Protein 4K12 (pdb70)

Structure (mmCIF, N/CA/C/O backbone):
data_4K12
#
_entry.id   4K12
#
_cell.length_a   41.587
_cell.length_b   48.985
_cell.length_c   71.382
_cell.angle_alpha   90.000
_cell.angle_beta   90.000
_cell.angle_gamma   90.000
#
_symmetry.space_group_name_H-M   'P 21 21 21'
#
loop_
_entity.id
_entity.type
_entity.pdbx_description
1 polymer 'Complement factor H'
2 polymer 'Choline binding protein A'
3 water water
#
loop_
_atom_site.group_PDB
_atom_site.id
_atom_site.type_symbol
_atom_site.label_atom_id
_atom_site.label_alt_id
_atom_site.label_comp_id
_atom_site.label_asym_id
_atom_site.label_entity_id
_atom_site.label_seq_id
_atom_site.pdbx_PDB_ins_code
_atom_site.Cartn_x
_atom_site.Cartn_y
_atom_site.Cartn_z
_atom_site.occupancy
_atom_site.B_iso_or_equiv
_atom_site.auth_seq_id
_atom_site.auth_comp_id
_atom_site.auth_asym_id
_atom_site.auth_atom_id
_atom_site.pdbx_PDB_model_num
ATOM 1 N N . GLY A 1 1 ? -1.960 8.825 16.005 1.00 9.91 0 GLY A N 1
ATOM 2 C CA . GLY A 1 1 ? -1.220 8.742 14.748 1.00 9.59 0 GLY A CA 1
ATOM 3 C C . GLY A 1 1 ? -0.970 10.141 14.200 1.00 8.93 0 GLY A C 1
ATOM 4 O O . GLY A 1 1 ? -1.642 11.101 14.576 1.00 9.10 0 GLY A O 1
ATOM 5 N N . SER A 1 2 ? 0.005 10.229 13.306 1.00 8.92 1 SER A N 1
ATOM 6 C CA . SER A 1 2 ? 0.478 11.528 12.823 1.00 8.93 1 SER A CA 1
ATOM 7 C C . SER A 1 2 ? -0.540 12.308 11.982 1.00 8.66 1 SER A C 1
ATOM 8 O O . SER A 1 2 ? -0.398 13.526 11.856 1.00 9.89 1 SER A O 1
ATOM 11 N N . HIS A 1 3 ? -1.543 11.624 11.427 1.00 9.07 2 HIS A N 1
ATOM 12 C CA . HIS A 1 3 ? -2.586 12.297 10.635 1.00 9.94 2 HIS A CA 1
ATOM 13 C C . HIS A 1 3 ? -3.796 12.689 11.480 1.00 10.55 2 HIS A C 1
ATOM 14 O O . HIS A 1 3 ? -4.862 12.993 10.933 1.00 12.69 2 HIS A O 1
ATOM 21 N N . MET A 1 4 ? -3.637 12.648 12.803 1.00 9.65 3 MET A N 1
ATOM 22 C CA . MET A 1 4 ? -4.746 13.004 13.723 1.00 10.47 3 MET A CA 1
ATOM 23 C C . MET A 1 4 ? -4.535 14.320 14.434 1.00 11.05 3 MET A C 1
ATOM 24 O O . MET A 1 4 ? -5.340 14.694 15.307 1.00 12.62 3 MET A O 1
ATOM 29 N N . SER A 1 5 ? -3.463 15.040 14.070 1.00 9.40 4 SER A N 1
ATOM 30 C CA . SER A 1 5 ? -3.199 16.340 14.704 1.00 8.85 4 SER A CA 1
ATOM 31 C C . SER A 1 5 ? -2.230 17.124 13.861 1.00 8.53 4 SER A C 1
ATOM 32 O O . SER A 1 5 ? -1.585 16.581 12.950 1.00 9.31 4 SER A O 1
ATOM 35 N N . CYS A 1 6 ? -2.116 18.414 14.191 1.00 8.32 5 CYS A N 1
ATOM 36 C CA . CYS A 1 6 ? -1.169 19.303 13.520 1.00 8.68 5 CYS A CA 1
ATOM 37 C C . CYS A 1 6 ? -0.395 20.091 14.582 1.00 8.18 5 CYS A C 1
ATOM 38 O O . CYS A 1 6 ? -0.996 20.622 15.528 1.00 9.32 5 CYS A O 1
ATOM 41 N N . ASP A 1 7 ? 0.918 20.207 14.406 1.00 9.52 6 ASP A N 1
ATOM 42 C CA . ASP A 1 7 ? 1.730 21.041 15.290 1.00 8.61 6 ASP A CA 1
ATOM 43 C C . ASP A 1 7 ? 1.487 22.518 14.939 1.00 8.68 6 ASP A C 1
ATOM 44 O O . ASP A 1 7 ? 1.196 22.848 13.793 1.00 9.82 6 ASP A O 1
ATOM 49 N N . ILE A 1 8 ? 1.666 23.422 15.901 1.00 9.26 7 ILE A N 1
ATOM 50 C CA . ILE A 1 8 ? 1.720 24.852 15.568 1.00 9.55 7 ILE A CA 1
ATOM 51 C C . ILE A 1 8 ? 2.705 25.015 14.388 1.00 8.84 7 ILE A C 1
ATOM 52 O O . ILE A 1 8 ? 3.811 24.461 14.394 1.00 9.51 7 ILE A O 1
ATOM 57 N N . PRO A 1 9 ? 2.305 25.757 13.341 1.00 8.67 8 PRO A N 1
ATOM 58 C CA . PRO A 1 9 ? 3.195 25.923 12.192 1.00 8.32 8 PRO A CA 1
ATOM 59 C C . PRO A 1 9 ? 4.228 27.010 12.445 1.00 7.60 8 PRO A C 1
ATOM 60 O O . PRO A 1 9 ? 4.092 27.790 13.407 1.00 8.79 8 PRO A O 1
ATOM 64 N N . VAL A 1 10 ? 5.234 27.076 11.583 1.00 7.59 9 VAL A N 1
ATOM 65 C CA . VAL A 1 10 ? 6.154 28.197 11.576 1.00 8.42 9 VAL A CA 1
ATOM 66 C C . VAL A 1 10 ? 5.433 29.435 11.013 1.00 7.57 9 VAL A C 1
ATOM 67 O O . VAL A 1 10 ? 4.683 29.340 10.029 1.00 7.70 9 VAL A O 1
ATOM 71 N N . PHE A 1 11 ? 5.652 30.586 11.652 1.00 8.02 10 PHE A N 1
ATOM 72 C CA . PHE A 1 11 ? 5.096 31.869 11.218 1.00 8.06 10 PHE A CA 1
ATOM 73 C C . PHE A 1 11 ? 6.203 32.665 10.540 1.00 8.14 10 PHE A C 1
ATOM 74 O O . PHE A 1 11 ? 7.366 32.626 10.942 1.00 9.49 10 PHE A O 1
ATOM 82 N N . MET A 1 12 ? 5.819 33.486 9.570 1.00 7.81 11 MET A N 1
ATOM 83 C CA . MET A 1 12 ? 6.758 34.392 8.905 1.00 7.99 11 MET A CA 1
ATOM 84 C C . MET A 1 12 ? 6.044 35.690 8.591 1.00 7.05 11 MET A C 1
ATOM 85 O O . MET A 1 12 ? 5.078 35.711 7.825 1.00 7.37 11 MET A O 1
ATOM 90 N N . ASN A 1 13 ? 6.523 36.779 9.204 1.00 7.52 12 ASN A N 1
ATOM 91 C CA . ASN A 1 13 ? 5.912 38.110 9.053 1.00 7.81 12 ASN A CA 1
ATOM 92 C C . ASN A 1 13 ? 4.454 38.131 9.505 1.00 7.60 12 ASN A C 1
ATOM 93 O O . ASN A 1 13 ? 3.624 38.883 8.967 1.00 8.33 12 ASN A O 1
ATOM 98 N N . ALA A 1 14 ? 4.149 37.306 10.504 1.00 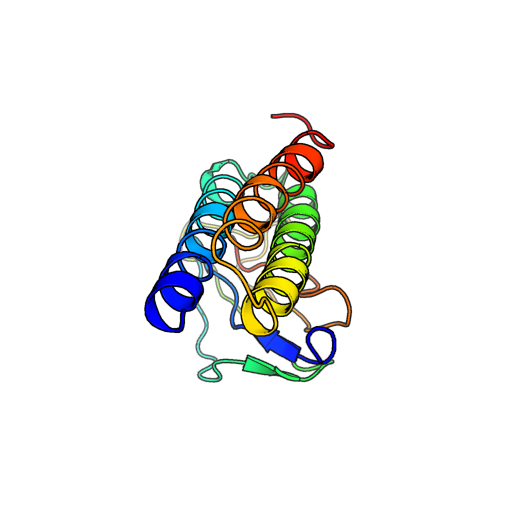7.79 13 ALA A N 1
ATOM 99 C CA . ALA A 1 14 ? 2.788 37.150 11.018 1.00 7.99 13 ALA A CA 1
ATOM 100 C C . ALA A 1 14 ? 2.818 36.705 12.459 1.00 7.40 13 ALA A C 1
ATOM 101 O O . ALA A 1 14 ? 3.806 36.112 12.908 1.00 8.59 13 ALA A O 1
ATOM 103 N N . ARG A 1 15 ? 1.733 36.988 13.183 1.00 7.65 14 ARG A N 1
ATOM 104 C CA . ARG A 1 15 ? 1.563 36.571 14.569 1.00 8.05 14 ARG A CA 1
ATOM 105 C C . ARG A 1 15 ? 0.279 35.782 14.761 1.00 7.48 14 ARG A C 1
ATOM 106 O O . ARG A 1 15 ? -0.614 35.816 13.912 1.00 7.87 14 ARG A O 1
ATOM 114 N N . THR A 1 16 ? 0.194 35.109 15.908 1.00 8.04 15 THR A N 1
ATOM 115 C CA . THR A 1 16 ? -1.085 34.602 16.384 1.00 7.76 15 THR A CA 1
ATOM 116 C C . THR A 1 16 ? -1.191 34.885 17.872 1.00 7.61 15 THR A C 1
ATOM 117 O O . THR A 1 16 ? -0.191 34.841 18.616 1.00 8.63 15 THR A O 1
ATOM 121 N N . LYS A 1 17 ? -2.431 35.102 18.326 1.00 8.39 16 LYS A N 1
ATOM 122 C CA . LYS A 1 17 ? -2.711 35.148 19.758 1.00 8.85 16 LYS A CA 1
ATOM 123 C C . LYS A 1 17 ? -3.140 33.787 20.295 1.00 8.18 16 LYS A C 1
ATOM 124 O O . LYS A 1 17 ? -3.343 33.641 21.505 1.00 9.84 16 LYS A O 1
ATOM 130 N N . ASN A 1 18 ? -3.254 32.771 19.419 1.00 8.09 17 ASN A N 1
ATOM 131 C CA . ASN A 1 18 ? -3.611 31.431 19.858 1.00 8.86 17 ASN A CA 1
ATOM 132 C C . ASN A 1 18 ? -2.437 30.836 20.629 1.00 8.02 17 ASN A C 1
ATOM 133 O O . ASN A 1 18 ? -1.297 30.880 20.136 1.00 8.99 17 ASN A O 1
ATOM 138 N N . ASP A 1 19 ? -2.736 30.291 21.813 1.00 8.67 18 ASP A N 1
ATOM 139 C CA . ASP A 1 19 ? -1.707 29.804 22.717 1.00 9.25 18 ASP A CA 1
ATOM 140 C C . ASP A 1 19 ? -1.607 28.272 22.779 1.00 9.88 18 ASP A C 1
ATOM 141 O O . ASP A 1 19 ? -0.852 27.740 23.596 1.00 10.64 18 ASP A O 1
ATOM 146 N N . PHE A 1 20 ? -2.337 27.569 21.912 1.00 10.09 19 PHE A N 1
ATOM 147 C CA . PHE A 1 20 ? -2.200 26.116 21.849 1.00 10.17 19 PHE A CA 1
ATOM 148 C C . PHE A 1 20 ? -0.917 25.773 21.067 1.00 10.03 19 PHE A C 1
ATOM 149 O O . PHE A 1 20 ? -0.462 26.531 20.200 1.00 11.54 19 PHE A O 1
ATOM 157 N N . THR A 1 21 ? -0.339 24.610 21.371 1.00 10.40 20 THR A N 1
ATOM 158 C CA . THR A 1 21 ? 0.896 24.150 20.734 1.00 11.27 20 THR A CA 1
ATOM 159 C C . THR A 1 21 ? 0.655 23.038 19.721 1.00 10.19 20 THR A C 1
ATOM 160 O O . THR A 1 21 ? 1.482 22.809 18.828 1.00 10.64 20 THR A O 1
ATOM 164 N N . TRP A 1 22 ? -0.485 22.358 19.833 1.00 9.54 21 TRP A N 1
ATOM 165 C CA . TRP A 1 22 ? -0.876 21.401 18.805 1.00 9.01 21 TRP A CA 1
ATOM 166 C C . TRP A 1 22 ? -2.393 21.369 18.733 1.00 8.40 21 TRP A C 1
ATOM 167 O O . TRP A 1 22 ? -3.069 21.799 19.687 1.00 9.84 21 TRP A O 1
ATOM 178 N N . PHE A 1 23 ? -2.910 20.868 17.618 1.00 8.64 22 PHE A N 1
ATOM 179 C CA . PHE A 1 23 ? -4.295 21.062 17.215 1.00 8.78 22 PHE A CA 1
ATOM 180 C C . PHE A 1 23 ? -4.857 19.726 16.776 1.00 9.19 22 PHE A C 1
ATOM 181 O O . PHE A 1 23 ? -4.160 18.919 16.163 1.00 9.84 22 PHE A O 1
ATOM 189 N N . LYS A 1 24 ? -6.131 19.507 17.082 1.00 10.41 23 LYS A N 1
ATOM 190 C CA . LYS A 1 24 ? -6.868 18.354 16.565 1.00 11.64 23 LYS A CA 1
ATOM 191 C C . LYS A 1 24 ? -7.366 18.625 15.156 1.00 10.43 23 LYS A C 1
ATOM 192 O O . LYS A 1 24 ? -7.411 19.777 14.697 1.00 10.16 23 LYS A O 1
ATOM 198 N N . LEU A 1 25 ? -7.732 17.564 14.444 1.00 10.73 24 LEU A N 1
ATOM 199 C CA . LEU A 1 25 ? -8.365 17.740 13.146 1.00 11.30 24 LEU A CA 1
ATOM 200 C C . LEU A 1 25 ? -9.572 18.688 13.279 1.00 11.20 24 LEU A C 1
ATOM 201 O O . LEU A 1 25 ? -10.388 18.541 14.199 1.00 12.29 24 LEU A O 1
ATOM 206 N N . ASN A 1 26 ? -9.689 19.618 12.330 1.00 11.03 25 ASN A N 1
ATOM 207 C CA . ASN A 1 26 ? -10.752 20.630 12.258 1.00 12.33 25 ASN A CA 1
ATOM 208 C C . ASN A 1 26 ? -10.587 21.798 13.208 1.00 12.19 25 ASN A C 1
ATOM 209 O O . ASN A 1 26 ? -11.353 22.766 13.128 1.00 13.27 25 ASN A O 1
ATOM 214 N N . ASP A 1 27 ? -9.596 21.750 14.093 1.00 11.19 26 ASP A N 1
ATOM 215 C CA . ASP A 1 27 ? -9.248 22.931 14.880 1.00 11.35 26 ASP A CA 1
ATOM 216 C C . ASP A 1 27 ? -8.699 24.009 13.938 1.00 11.28 26 ASP A C 1
ATOM 217 O O . ASP A 1 27 ? -8.149 23.712 12.870 1.00 11.39 26 ASP A O 1
ATOM 222 N N . THR A 1 28 ? -8.792 25.249 14.372 1.00 11.82 27 THR A N 1
ATOM 223 C CA . THR A 1 28 ? -8.362 26.356 13.550 1.00 11.79 27 THR A CA 1
ATOM 224 C C . THR A 1 28 ? -7.367 27.263 14.282 1.00 11.12 27 THR A C 1
ATOM 225 O O . THR A 1 28 ? -7.210 27.220 15.521 1.00 11.72 27 THR A O 1
ATOM 229 N N . LEU A 1 29 ? -6.716 28.092 13.491 1.00 10.02 28 LEU A N 1
ATOM 230 C CA A LEU A 1 29 ? -5.713 28.985 13.992 0.48 11.70 28 LEU A CA 1
ATOM 231 C CA B LEU A 1 29 ? -5.728 28.999 14.003 0.52 11.72 28 LEU A CA 1
ATOM 232 C C . LEU A 1 29 ? -5.835 30.298 13.194 1.00 11.06 28 LEU A C 1
ATOM 233 O O . LEU A 1 29 ? -5.821 30.235 11.964 1.00 11.67 28 LEU A O 1
ATOM 242 N N . ASP A 1 30 ? -5.947 31.451 13.881 1.00 10.74 29 ASP A N 1
ATOM 243 C CA . ASP A 1 30 ? -6.003 32.736 13.191 1.00 10.91 29 ASP A CA 1
ATOM 244 C C . ASP A 1 30 ? -4.624 33.390 13.215 1.00 10.32 29 ASP A C 1
ATOM 245 O O . ASP A 1 30 ? -3.929 33.372 14.231 1.00 14.35 29 ASP A O 1
ATOM 250 N N . TYR A 1 31 ? -4.264 34.040 12.110 1.00 8.50 30 TYR A N 1
ATOM 251 C CA . TYR A 1 31 ? -3.005 34.801 12.080 1.00 8.60 30 TYR A CA 1
ATOM 252 C C . TYR A 1 31 ? -3.265 36.211 11.589 1.00 8.35 30 TYR A C 1
ATOM 253 O O . TYR A 1 31 ? -4.271 36.477 10.937 1.00 9.32 30 TYR A O 1
ATOM 262 N N . GLU A 1 32 ? -2.331 37.103 11.899 1.00 8.35 31 GLU A N 1
ATOM 263 C CA . GLU A 1 32 ? -2.373 38.488 11.449 1.00 8.21 31 GLU A CA 1
ATOM 264 C C . GLU A 1 32 ? -0.977 38.847 10.949 1.00 7.79 31 GLU A C 1
ATOM 265 O O . GLU A 1 32 ? 0.037 38.657 11.651 1.00 8.52 31 GLU A O 1
ATOM 271 N N . CYS A 1 33 ? -0.916 39.475 9.771 1.00 7.95 32 CYS A N 1
ATOM 272 C CA . CYS A 1 33 ? 0.344 39.944 9.232 1.00 8.25 32 CYS A CA 1
ATOM 273 C C . CYS A 1 33 ? 0.926 41.085 10.043 1.00 8.22 32 CYS A C 1
ATOM 274 O O . CYS A 1 33 ? 0.201 41.911 10.627 1.00 8.78 32 CYS A O 1
ATOM 277 N N . HIS A 1 34 ? 2.254 41.168 10.042 1.00 8.74 33 HIS A N 1
ATOM 278 C CA . HIS A 1 34 ? 2.922 42.375 10.486 1.00 10.17 33 HIS A CA 1
ATOM 279 C C . HIS A 1 34 ? 2.467 43.554 9.645 1.00 9.73 33 HIS A C 1
ATOM 280 O O . HIS A 1 34 ? 2.130 43.403 8.469 1.00 10.47 33 HIS A O 1
ATOM 287 N N . ASP A 1 35 ? 2.446 44.739 10.252 1.00 10.66 34 ASP A N 1
ATOM 288 C CA . ASP A 1 35 ? 2.147 45.954 9.503 1.00 11.76 34 ASP A CA 1
ATOM 289 C C . ASP A 1 35 ? 3.073 46.016 8.300 1.00 12.91 34 ASP A C 1
ATOM 290 O O . ASP A 1 35 ? 4.285 45.727 8.406 1.00 14.42 34 ASP A O 1
ATOM 295 N N . GLY A 1 36 ? 2.518 46.396 7.160 1.00 14.25 35 GLY A N 1
ATOM 296 C C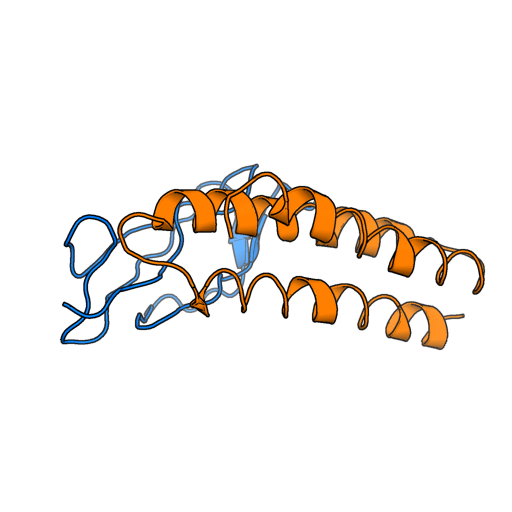A . GLY A 1 36 ? 3.304 46.472 5.945 1.00 15.12 35 GLY A CA 1
ATOM 297 C C . GLY A 1 36 ? 3.380 45.193 5.131 1.00 13.93 35 GLY A C 1
ATOM 298 O O . GLY A 1 36 ? 4.006 45.172 4.073 1.00 15.37 35 GLY A O 1
ATOM 299 N N . TYR A 1 37 ? 2.773 44.118 5.634 1.00 11.29 36 TYR A N 1
ATOM 300 C CA . TYR A 1 37 ? 2.786 42.808 4.975 1.00 10.25 36 TYR A CA 1
ATOM 301 C C . TYR A 1 37 ? 1.355 42.335 4.732 1.00 9.96 36 TYR A C 1
ATOM 302 O O . TYR A 1 37 ? 0.428 42.767 5.423 1.00 11.12 36 TYR A O 1
ATOM 311 N N . GLU A 1 38 ? 1.192 41.402 3.785 1.00 9.91 37 GLU A N 1
ATOM 312 C CA . GLU A 1 38 ? -0.135 40.900 3.441 1.00 10.20 37 GLU A CA 1
ATOM 313 C C . GLU A 1 38 ? -0.043 39.430 3.067 1.00 9.11 37 GLU A C 1
ATOM 314 O O . GLU A 1 38 ? 1.039 38.908 2.716 1.00 8.51 37 GLU A O 1
ATOM 320 N N . SER A 1 39 ? -1.179 38.751 3.137 1.00 8.66 38 SER A N 1
ATOM 321 C CA . SER A 1 39 ? -1.231 37.363 2.749 1.00 8.67 38 SER A CA 1
ATOM 322 C C . SER A 1 39 ? -1.092 37.211 1.235 1.00 8.07 38 SER A C 1
ATOM 323 O O . SER A 1 39 ? -1.121 38.182 0.473 1.00 8.17 38 SER A O 1
ATOM 326 N N . ASN A 1 40 ? -1.015 35.956 0.782 1.00 8.02 39 ASN A N 1
ATOM 327 C CA . ASN A 1 40 ? -0.955 35.696 -0.658 1.00 9.06 39 ASN A CA 1
ATOM 328 C C . ASN A 1 40 ? -2.151 36.227 -1.434 1.00 9.15 39 ASN A C 1
ATOM 329 O O . ASN A 1 40 ? -2.033 36.465 -2.627 1.00 11.51 39 ASN A O 1
ATOM 334 N N . THR A 1 41 ? -3.291 36.400 -0.745 1.00 8.48 40 THR A N 1
ATOM 335 C CA . THR A 1 41 ? -4.487 36.921 -1.378 1.00 9.99 40 THR A CA 1
ATOM 336 C C . THR A 1 41 ? -4.732 38.398 -1.063 1.00 9.29 40 THR A C 1
ATOM 337 O O . THR A 1 41 ? -5.768 38.937 -1.463 1.00 10.49 40 THR A O 1
ATOM 341 N N . GLY A 1 42 ? -3.800 39.050 -0.360 1.00 8.98 41 GLY A N 1
ATOM 342 C CA . GLY A 1 42 ? -3.929 40.482 -0.098 1.00 9.47 41 GLY A CA 1
ATOM 343 C C . GLY A 1 42 ? -4.606 40.849 1.209 1.00 9.25 41 GLY A C 1
ATOM 344 O O . GLY A 1 42 ? -4.932 42.032 1.412 1.00 10.58 41 GLY A O 1
ATOM 345 N N . SER A 1 43 ? -4.811 39.897 2.105 1.00 9.91 42 SER A N 1
ATOM 346 C CA A SER A 1 43 ? -5.465 40.157 3.387 0.73 10.48 42 SER A CA 1
ATOM 347 C CA B SER A 1 43 ? -5.461 40.171 3.382 0.27 10.67 42 SER A CA 1
ATOM 348 C C . SER A 1 43 ? -4.446 40.424 4.486 1.00 10.22 42 SER A C 1
ATOM 349 O O . SER A 1 43 ? -3.299 39.990 4.404 1.00 12.63 42 SER A O 1
ATOM 354 N N . THR A 1 44 ? -4.863 41.125 5.533 1.00 10.14 43 THR A N 1
ATOM 355 C CA . THR A 1 44 ? -3.994 41.303 6.684 1.00 10.76 43 THR A CA 1
ATOM 356 C C . THR A 1 44 ? -4.157 40.197 7.718 1.00 9.45 43 THR A C 1
ATOM 357 O O . THR A 1 44 ? -3.394 40.129 8.666 1.00 10.33 43 THR A O 1
ATOM 361 N N . THR A 1 45 ? -5.168 39.355 7.526 1.00 10.69 44 THR A N 1
ATOM 362 C CA . THR A 1 45 ? -5.447 38.262 8.457 1.00 11.58 44 THR A CA 1
ATOM 363 C C . THR A 1 45 ? -5.844 37.002 7.700 1.00 12.42 44 THR A C 1
ATOM 364 O O . THR A 1 45 ? -6.241 37.075 6.542 1.00 14.34 44 THR A O 1
ATOM 368 N N . GLY A 1 46 ? -5.772 35.864 8.377 1.00 12.02 45 GLY A N 1
ATOM 369 C CA . GLY A 1 46 ? -6.266 34.621 7.806 1.00 12.57 45 GLY A CA 1
ATOM 370 C C . GLY A 1 46 ? -6.619 33.650 8.902 1.00 11.51 45 GLY A C 1
ATOM 371 O O . GLY A 1 46 ? -6.284 33.879 10.079 1.00 11.52 45 GLY A O 1
ATOM 372 N N . SER A 1 47 ? -7.300 32.581 8.508 1.00 11.85 46 SER A N 1
ATOM 373 C CA A SER A 1 47 ? -7.638 31.492 9.419 0.59 12.62 46 SER A CA 1
ATOM 374 C CA B SER A 1 47 ? -7.627 31.485 9.407 0.41 12.94 46 SER A CA 1
ATOM 375 C C . SER A 1 47 ? -7.280 30.193 8.703 1.00 12.43 46 SER A C 1
ATOM 376 O O . SER A 1 47 ? -7.623 30.000 7.531 1.00 16.40 46 SER A O 1
ATOM 381 N N . ILE A 1 48 ? -6.592 29.287 9.394 1.00 9.62 47 ILE A N 1
ATOM 382 C CA . ILE A 1 48 ? -6.110 28.047 8.798 1.00 10.02 47 ILE A CA 1
ATOM 383 C C . ILE A 1 48 ? -6.678 26.885 9.586 1.00 8.91 47 ILE A C 1
ATOM 384 O O . ILE A 1 48 ? -7.022 27.045 10.785 1.00 9.91 47 ILE A O 1
ATOM 389 N N . VAL A 1 49 ? -6.802 25.741 8.923 1.00 8.82 48 VAL A N 1
ATOM 390 C CA A VAL A 1 49 ? -7.520 24.609 9.492 0.84 9.01 48 VAL A CA 1
ATOM 391 C CA B VAL A 1 49 ? -7.483 24.619 9.542 0.16 9.40 48 VAL A CA 1
ATOM 392 C C . VAL A 1 49 ? -6.630 23.371 9.482 1.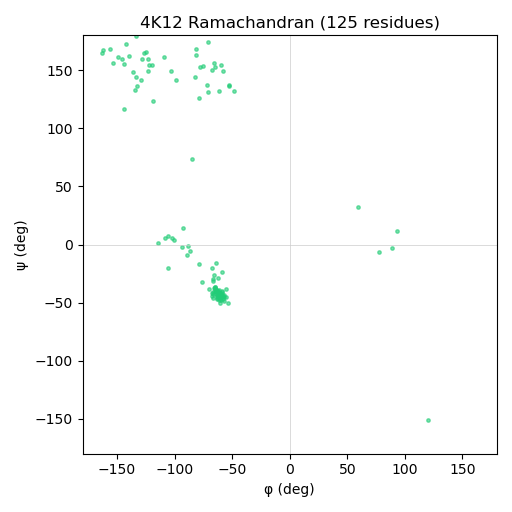00 7.89 48 VAL A C 1
ATOM 393 O O . VAL A 1 49 ? -5.979 23.075 8.473 1.00 8.11 48 VAL A O 1
ATOM 400 N N . CYS A 1 50 ? -6.607 22.649 10.591 1.00 7.83 49 CYS A N 1
ATOM 401 C CA . CYS A 1 50 ? -5.849 21.401 10.689 1.00 7.87 49 CYS A CA 1
ATOM 402 C C . CYS A 1 50 ? -6.617 20.262 10.026 1.00 8.41 49 CYS A C 1
ATOM 403 O O . CYS A 1 50 ? -7.781 20.000 10.363 1.00 9.26 49 CYS A O 1
ATOM 406 N N . GLY A 1 51 ? -5.954 19.574 9.097 1.00 8.04 50 GLY A N 1
ATOM 407 C CA . GLY A 1 51 ? -6.560 18.468 8.377 1.00 9.24 50 GLY A CA 1
ATOM 408 C C . GLY A 1 51 ? -5.642 17.260 8.316 1.00 7.80 50 GLY A C 1
ATOM 409 O O . GLY A 1 51 ? -4.520 17.245 8.843 1.00 8.72 50 GLY A O 1
ATOM 410 N N . TYR A 1 52 ? -6.143 16.214 7.677 1.00 8.91 51 TYR A N 1
ATOM 411 C CA . TYR A 1 52 ? -5.437 14.936 7.574 1.00 9.08 51 TYR A CA 1
ATOM 412 C C . TYR A 1 52 ? -4.048 15.136 6.970 1.00 11.17 51 TYR A C 1
ATOM 413 O O . TYR A 1 52 ? -3.100 14.470 7.393 1.00 14.19 51 TYR A O 1
ATOM 422 N N . ASN A 1 53 ? -3.962 16.037 5.984 1.00 12.45 52 ASN A N 1
ATOM 423 C CA . ASN A 1 53 ? -2.758 16.340 5.200 1.00 14.54 52 ASN A CA 1
ATOM 424 C C . ASN A 1 53 ? -1.759 17.251 5.928 1.00 12.05 52 ASN A C 1
ATOM 425 O O . ASN A 1 53 ? -0.603 17.396 5.479 1.00 12.90 52 ASN A O 1
ATOM 430 N N . GLY A 1 54 ? -2.220 17.921 6.984 1.00 9.88 53 GLY A N 1
ATOM 431 C CA . GLY A 1 54 ? -1.504 19.047 7.561 1.00 9.04 53 GLY A CA 1
ATOM 432 C C . GLY A 1 54 ? -2.388 20.290 7.506 1.00 7.84 53 GLY A C 1
ATOM 433 O O . GLY A 1 54 ? -3.630 20.187 7.575 1.00 8.89 53 GLY A O 1
ATOM 434 N N . TRP A 1 55 ? -1.776 21.461 7.419 1.00 7.30 54 TRP A N 1
ATOM 435 C CA . TRP A 1 55 ? -2.533 22.701 7.477 1.00 7.52 54 TRP A CA 1
ATOM 436 C C . TRP A 1 55 ? -3.139 23.072 6.133 1.00 7.23 54 TRP A C 1
ATOM 437 O O . TRP A 1 55 ? -2.515 22.895 5.082 1.00 7.78 54 TRP A O 1
ATOM 448 N N . SER A 1 56 ? -4.346 23.660 6.166 1.00 7.50 55 SER A N 1
ATOM 449 C CA . SER A 1 56 ? -5.015 24.085 4.929 1.00 7.79 55 SER A CA 1
ATOM 450 C C . SER A 1 56 ? -4.247 25.211 4.230 1.00 7.81 55 SER A C 1
ATOM 451 O O . SER A 1 56 ? -4.382 25.407 3.023 1.00 9.25 55 SER A O 1
ATOM 454 N N . ASP A 1 57 ? -3.495 25.964 5.019 1.00 7.23 56 ASP A N 1
ATOM 455 C CA . ASP A 1 57 ? -2.790 27.169 4.572 1.00 7.72 56 ASP A CA 1
ATOM 456 C C . ASP A 1 57 ? -1.754 27.455 5.650 1.00 7.07 56 ASP A C 1
ATOM 457 O O . ASP A 1 57 ? -1.841 26.881 6.734 1.00 7.58 56 ASP A O 1
ATOM 462 N N . LEU A 1 58 ? -0.768 28.319 5.363 1.00 6.86 57 LEU A N 1
ATOM 463 C CA . LEU A 1 58 ? 0.306 28.610 6.317 1.00 6.72 57 LEU A CA 1
ATOM 464 C C . LEU A 1 58 ? 0.339 30.120 6.581 1.00 6.50 57 LEU A C 1
ATOM 465 O O . LEU A 1 58 ? 0.041 30.935 5.684 1.00 7.03 57 LEU A O 1
ATOM 470 N N . PRO A 1 59 ? 0.751 30.506 7.804 1.00 6.50 58 PRO A N 1
ATOM 471 C CA . PRO A 1 59 ? 0.775 31.919 8.214 1.00 7.30 58 PRO A CA 1
ATOM 472 C C . PRO A 1 59 ? 2.074 32.587 7.774 1.00 6.93 58 PRO A C 1
ATOM 473 O O . PRO A 1 59 ? 2.982 32.852 8.569 1.00 7.79 58 PRO A O 1
ATOM 477 N N . ILE A 1 60 ? 2.155 32.845 6.469 1.00 7.35 59 ILE A N 1
ATOM 478 C CA . ILE A 1 60 ? 3.260 33.562 5.840 1.00 7.23 59 ILE A CA 1
ATOM 479 C C . ILE A 1 60 ? 2.656 34.819 5.210 1.00 7.08 59 ILE A C 1
ATOM 480 O O . ILE A 1 60 ? 1.725 34.721 4.395 1.00 7.95 59 ILE A O 1
ATOM 485 N N . CYS A 1 61 ? 3.179 35.982 5.598 1.00 7.00 60 CYS A N 1
ATOM 486 C CA . CYS A 1 61 ? 2.837 37.232 4.927 1.00 7.57 60 CYS A CA 1
ATOM 487 C C . CYS A 1 61 ? 4.021 37.757 4.127 1.00 7.67 60 CYS A C 1
ATOM 488 O O . CYS A 1 61 ? 5.185 37.402 4.397 1.00 8.26 60 CYS A O 1
ATOM 491 N N . TYR A 1 62 ? 3.709 38.646 3.185 1.00 7.69 61 TYR A N 1
ATOM 492 C CA . TYR A 1 62 ? 4.631 39.086 2.146 1.00 8.47 61 TYR A CA 1
ATOM 493 C C . TYR A 1 62 ? 4.666 40.598 2.116 1.00 10.30 61 TYR A C 1
ATOM 494 O O . TYR A 1 62 ? 3.632 41.229 2.295 1.00 10.11 61 TYR A O 1
ATOM 503 N N . GLU A 1 63 ? 5.851 41.159 1.899 1.00 11.98 62 GLU A N 1
ATOM 504 C CA . GLU A 1 63 ? 6.013 42.603 1.973 1.00 15.60 62 GLU A CA 1
ATOM 505 C C . GLU A 1 63 ? 5.127 43.223 0.906 1.00 18.94 62 GLU A C 1
ATOM 506 O O . GLU A 1 63 ? 5.173 42.804 -0.256 1.00 21.57 62 GLU A O 1
ATOM 512 N N . ARG A 1 64 ? 4.353 44.253 1.289 1.00 19.71 63 ARG A N 1
ATOM 513 C CA . ARG A 1 64 ? 3.454 44.946 0.362 1.00 24.53 63 ARG A CA 1
ATOM 514 C C . ARG A 1 64 ? 4.236 45.875 -0.557 1.00 29.27 63 ARG A C 1
ATOM 515 O O . ARG A 1 64 ? 3.794 46.196 -1.656 1.00 32.52 63 ARG A O 1
ATOM 518 N N . MET B 2 3 ? 22.548 2.481 21.684 1.00 24.76 1 MET B N 1
ATOM 519 C CA . MET B 2 3 ? 21.491 2.544 20.685 1.00 24.11 1 MET B CA 1
ATOM 520 C C . MET B 2 3 ? 20.528 3.713 20.977 1.00 22.79 1 MET B C 1
ATOM 521 O O . MET B 2 3 ? 20.036 4.357 20.061 1.00 22.37 1 MET B O 1
ATOM 526 N N . ASP B 2 4 ? 20.266 3.996 22.247 1.00 23.41 2 ASP B N 1
ATOM 527 C CA . ASP B 2 4 ? 19.415 5.146 22.586 1.00 24.33 2 ASP B CA 1
ATOM 528 C C . ASP B 2 4 ? 20.016 6.473 22.155 1.00 21.71 2 ASP B C 1
ATOM 529 O O . ASP B 2 4 ? 19.346 7.333 21.572 1.00 20.86 2 ASP B O 1
ATOM 534 N N . SER B 2 5 ? 21.295 6.644 22.442 1.00 21.61 3 SER B N 1
ATOM 535 C CA . SER B 2 5 ? 22.001 7.833 21.992 1.00 20.95 3 SER B CA 1
ATOM 536 C C . SER B 2 5 ? 22.034 7.937 20.464 1.00 18.84 3 SER B C 1
ATOM 537 O O . SER B 2 5 ? 21.815 9.009 19.913 1.00 18.83 3 SER B O 1
ATOM 540 N N . GLU B 2 6 ? 22.324 6.827 19.796 1.00 18.20 4 GLU B N 1
ATOM 541 C CA . GLU B 2 6 ? 22.344 6.860 18.338 1.00 17.76 4 GLU B CA 1
ATOM 542 C C . GLU B 2 6 ? 20.973 7.164 17.741 1.00 15.38 4 GLU B C 1
ATOM 543 O O . GLU B 2 6 ? 20.871 7.912 16.764 1.00 14.59 4 GLU B O 1
ATOM 549 N N . ARG B 2 7 ? 19.916 6.602 18.328 1.00 14.39 5 ARG B N 1
ATOM 550 C CA . ARG B 2 7 ? 18.566 6.900 17.868 1.00 14.60 5 ARG B CA 1
ATOM 551 C C . ARG B 2 7 ? 18.265 8.363 18.022 1.00 13.58 5 ARG B C 1
ATOM 552 O O . ARG B 2 7 ? 17.655 8.978 17.138 1.00 13.99 5 ARG B O 1
ATOM 560 N N . ASP B 2 8 ? 18.664 8.930 19.165 1.00 14.51 6 ASP B N 1
ATOM 561 C CA . ASP B 2 8 ? 18.429 10.358 19.402 1.00 15.79 6 ASP B CA 1
ATOM 562 C C . ASP B 2 8 ? 19.145 11.220 18.378 1.00 14.42 6 ASP B C 1
ATOM 563 O O . ASP B 2 8 ? 18.598 12.206 17.867 1.00 14.25 6 ASP B 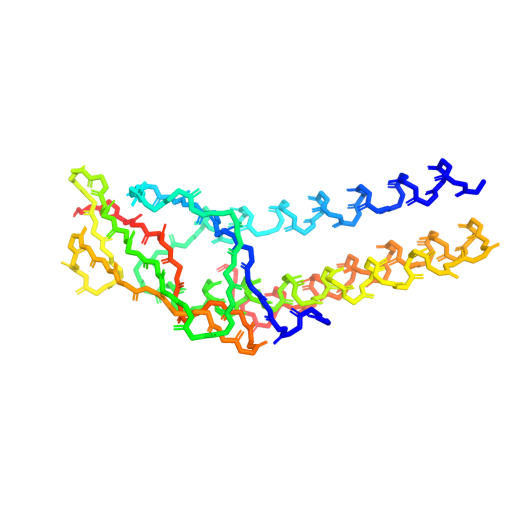O 1
ATOM 568 N N . LYS B 2 9 ? 20.381 10.853 18.064 1.00 14.72 7 LYS B N 1
ATOM 569 C CA . LYS B 2 9 ? 21.134 11.599 17.072 1.00 14.66 7 LYS B CA 1
ATOM 570 C C . LYS B 2 9 ? 20.481 11.510 15.701 1.00 12.82 7 LYS B C 1
ATOM 571 O O . LYS B 2 9 ? 20.434 12.509 14.980 1.00 13.00 7 LYS B O 1
ATOM 575 N N . ALA B 2 10 ? 19.984 10.335 15.344 1.00 11.83 8 ALA B N 1
ATOM 576 C CA . ALA B 2 10 ? 19.347 10.151 14.043 1.00 11.02 8 ALA B CA 1
ATOM 577 C C . ALA B 2 10 ? 18.051 10.956 13.947 1.00 10.37 8 ALA B C 1
ATOM 578 O O . ALA B 2 10 ? 17.774 11.602 12.925 1.00 10.88 8 ALA B O 1
ATOM 580 N N . ARG B 2 11 ? 17.256 10.933 15.018 1.00 10.43 9 ARG B N 1
ATOM 581 C CA A ARG B 2 11 ? 16.035 11.725 15.062 0.50 11.58 9 ARG B CA 1
ATOM 582 C CA B ARG B 2 11 ? 16.031 11.729 15.070 0.50 11.46 9 ARG B CA 1
ATOM 583 C C . ARG B 2 11 ? 16.354 13.206 14.870 1.00 11.38 9 ARG B C 1
ATOM 584 O O . ARG B 2 11 ? 15.694 13.909 14.097 1.00 11.97 9 ARG B O 1
ATOM 589 N N . LYS B 2 12 ? 17.376 13.680 15.581 1.00 11.60 10 LYS B N 1
ATOM 590 C CA . LYS B 2 12 ? 17.754 15.075 15.477 1.00 12.53 10 LYS B CA 1
ATOM 591 C C . LYS B 2 12 ? 18.199 15.432 14.063 1.00 12.07 10 LYS B C 1
ATOM 592 O O . LYS B 2 12 ? 17.818 16.482 13.525 1.00 12.66 10 LYS B O 1
ATOM 598 N N . GLU B 2 13 ? 18.981 14.555 13.432 1.00 11.63 11 GLU B N 1
ATOM 599 C CA A GLU B 2 13 ? 19.454 14.831 12.077 0.58 11.78 11 GLU B CA 1
ATOM 600 C CA B GLU B 2 13 ? 19.452 14.829 12.074 0.42 11.96 11 GLU B CA 1
ATOM 601 C C . GLU B 2 13 ? 18.285 14.922 11.102 1.00 10.28 11 GLU B C 1
ATOM 602 O O . GLU B 2 13 ? 18.238 15.820 10.263 1.00 10.78 11 GLU B O 1
ATOM 607 N N . VAL B 2 14 ? 17.349 13.981 11.196 1.00 10.05 12 VAL B N 1
ATOM 608 C CA . VAL B 2 14 ? 16.180 13.992 10.298 1.00 10.06 12 VAL B CA 1
ATOM 609 C C . VAL B 2 14 ? 15.338 15.244 10.508 1.00 10.33 12 VAL B C 1
ATOM 610 O O . VAL B 2 14 ? 14.942 15.918 9.540 1.00 10.99 12 VAL B O 1
ATOM 614 N N . GLU B 2 15 ? 15.055 15.571 11.770 1.00 10.48 13 GLU B N 1
ATOM 615 C CA . GLU B 2 15 ? 14.272 16.752 12.084 1.00 12.13 13 GLU B CA 1
ATOM 616 C C . GLU B 2 15 ? 14.954 18.017 11.610 1.00 11.05 13 GLU B C 1
ATOM 617 O O . GLU B 2 15 ? 14.307 18.915 11.056 1.00 11.47 13 GLU B O 1
ATOM 623 N N . GLU B 2 16 ? 16.253 18.130 11.851 1.00 10.85 14 GLU B N 1
ATOM 624 C CA . GLU B 2 16 ? 16.981 19.338 11.467 1.00 11.42 14 GLU B CA 1
ATOM 625 C C . GLU B 2 16 ? 17.038 19.526 9.949 1.00 9.62 14 GLU B C 1
ATOM 626 O O . GLU B 2 16 ? 16.942 20.660 9.468 1.00 10.14 14 GLU B O 1
ATOM 632 N N . TYR B 2 17 ? 17.181 18.429 9.207 1.00 9.08 15 TYR B N 1
ATOM 633 C CA . TYR B 2 17 ? 17.211 18.551 7.747 1.00 8.77 15 TYR B CA 1
ATOM 634 C C . TYR B 2 17 ? 15.857 18.986 7.223 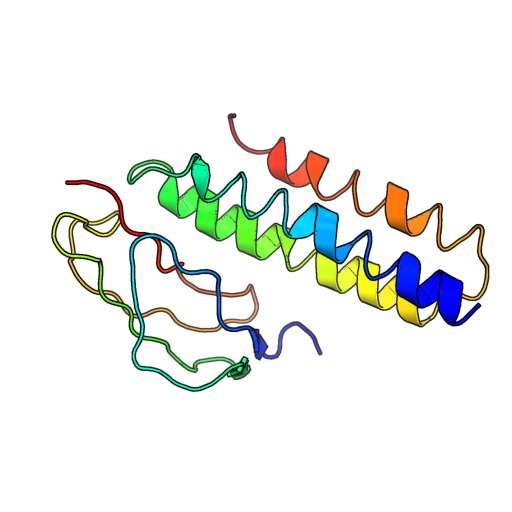1.00 7.93 15 TYR B C 1
ATOM 635 O O . TYR B 2 17 ? 15.763 19.906 6.404 1.00 8.60 15 TYR B O 1
ATOM 644 N N . VAL B 2 18 ? 14.786 18.376 7.732 1.00 8.07 16 VAL B N 1
ATOM 645 C CA . VAL B 2 18 ? 13.458 18.809 7.310 1.00 7.96 16 VAL B CA 1
ATOM 646 C C . VAL B 2 18 ? 13.209 20.271 7.694 1.00 7.85 16 VAL B C 1
ATOM 647 O O . VAL B 2 18 ? 12.704 21.062 6.891 1.00 7.75 16 VAL B O 1
ATOM 651 N N . LYS B 2 19 ? 13.565 20.637 8.923 1.00 8.30 17 LYS B N 1
ATOM 652 C CA . LYS B 2 19 ? 13.389 22.040 9.332 1.00 8.79 17 LYS B CA 1
ATOM 653 C C . LYS B 2 19 ? 14.160 22.994 8.423 1.00 8.89 17 LYS B C 1
ATOM 654 O O . LYS B 2 19 ? 13.667 24.091 8.078 1.00 9.02 17 LYS B O 1
ATOM 660 N N . LYS B 2 20 ? 15.372 22.603 8.029 1.00 8.99 18 LYS B N 1
ATOM 661 C CA A LYS B 2 20 ? 16.178 23.412 7.122 0.62 9.38 18 LYS B CA 1
ATOM 662 C CA B LYS B 2 20 ? 16.183 23.405 7.120 0.38 9.37 18 LYS B CA 1
ATOM 663 C C . LYS B 2 20 ? 15.464 23.644 5.794 1.00 8.51 18 LYS B C 1
ATOM 664 O O . LYS B 2 20 ? 15.390 24.769 5.299 1.00 8.39 18 LYS B O 1
ATOM 675 N N . ILE B 2 21 ? 14.978 22.554 5.191 1.00 7.61 19 ILE B N 1
ATOM 676 C CA . ILE B 2 21 ? 14.335 22.639 3.896 1.00 7.64 19 ILE B CA 1
ATOM 677 C C . ILE B 2 21 ? 12.986 23.354 3.997 1.00 7.38 19 ILE B C 1
ATOM 678 O O . ILE B 2 21 ? 12.628 24.132 3.096 1.00 7.90 19 ILE B O 1
ATOM 683 N N . VAL B 2 22 ? 12.224 23.129 5.072 1.00 7.32 20 VAL B N 1
ATOM 684 C CA . VAL B 2 22 ? 10.992 23.920 5.302 1.00 7.26 20 VAL B CA 1
ATOM 685 C C . VAL B 2 22 ? 11.365 25.401 5.385 1.00 7.01 20 VAL B C 1
ATOM 686 O O . VAL B 2 22 ? 10.704 26.254 4.789 1.00 7.44 20 VAL B O 1
ATOM 690 N N . GLY B 2 23 ? 12.426 25.732 6.123 1.00 7.72 21 GLY B N 1
ATOM 691 C CA . GLY B 2 23 ? 12.860 27.119 6.239 1.00 8.83 21 GLY B CA 1
ATOM 692 C C . GLY B 2 23 ? 13.240 27.728 4.911 1.00 8.02 21 GLY B C 1
ATOM 693 O O . GLY B 2 23 ? 12.910 28.878 4.610 1.00 8.76 21 GLY B O 1
ATOM 694 N N . GLU B 2 24 ? 13.948 26.958 4.081 1.00 8.04 22 GLU B N 1
ATOM 695 C CA . GLU B 2 24 ? 14.309 27.434 2.752 1.00 8.73 22 GLU B CA 1
ATOM 696 C C . GLU B 2 24 ? 13.067 27.652 1.885 1.00 8.35 22 GLU B C 1
ATOM 697 O O . GLU B 2 24 ? 12.992 28.618 1.114 1.00 9.01 22 GLU B O 1
ATOM 703 N N . SER B 2 25 ? 12.068 26.779 2.038 1.00 7.69 23 SER B N 1
ATOM 704 C CA A SER B 2 25 ? 10.822 26.897 1.306 0.85 7.82 23 SER B CA 1
ATOM 705 C CA B SER B 2 25 ? 10.818 26.909 1.305 0.15 7.93 23 SER B CA 1
ATOM 706 C C . SER B 2 25 ? 10.073 28.166 1.722 1.00 7.36 23 SER B C 1
ATOM 707 O O . SER B 2 25 ? 9.550 28.911 0.869 1.00 8.24 23 SER B O 1
ATOM 712 N N . TYR B 2 26 ? 10.008 28.431 3.027 1.00 7.41 24 TYR B N 1
ATOM 713 C CA . TYR B 2 26 ? 9.432 29.698 3.509 1.00 7.58 24 TYR B CA 1
ATOM 714 C C . TYR B 2 26 ? 10.191 30.895 2.956 1.00 8.22 24 TYR B C 1
ATOM 715 O O . TYR B 2 26 ? 9.564 31.874 2.495 1.00 8.36 24 TYR B O 1
ATOM 724 N N . ALA B 2 27 ? 11.520 30.863 3.028 1.00 8.86 25 ALA B N 1
ATOM 725 C CA . ALA B 2 27 ? 12.351 32.026 2.657 1.00 9.87 25 ALA B CA 1
ATOM 726 C C . ALA B 2 27 ? 12.124 32.441 1.236 1.00 9.86 25 ALA B C 1
ATOM 727 O O . ALA B 2 27 ? 12.073 33.639 0.933 1.00 11.19 25 ALA B O 1
ATOM 729 N N . LYS B 2 28 ? 12.006 31.469 0.337 1.00 10.06 26 LYS B N 1
ATOM 730 C CA . LYS B 2 28 ? 11.818 31.768 -1.064 1.00 10.93 26 LYS B CA 1
ATOM 731 C C . LYS B 2 28 ? 10.353 31.939 -1.473 1.00 9.86 26 LYS B C 1
ATOM 732 O O . LYS B 2 28 ? 10.039 32.257 -2.636 1.00 11.54 26 LYS B O 1
ATOM 738 N N . SER B 2 29 ? 9.433 31.767 -0.535 1.00 8.63 27 SER B N 1
ATOM 739 C CA . SER B 2 29 ? 8.029 31.910 -0.871 1.00 8.39 27 SER B CA 1
ATOM 740 C C . SER B 2 29 ? 7.707 33.346 -1.291 1.00 8.09 27 SER B C 1
ATOM 741 O O . SER B 2 29 ? 8.377 34.312 -0.865 1.00 9.12 27 SER B O 1
ATOM 744 N N . THR B 2 30 ? 6.672 33.468 -2.115 1.00 8.05 28 THR B N 1
ATOM 745 C CA . THR B 2 30 ? 6.155 34.750 -2.583 1.00 8.49 28 THR B CA 1
ATOM 746 C C . THR B 2 30 ? 4.639 34.599 -2.620 1.00 8.36 28 THR B C 1
ATOM 747 O O . THR B 2 30 ? 4.122 33.478 -2.469 1.00 8.30 28 THR B O 1
ATOM 751 N N . LYS B 2 31 ? 3.907 35.682 -2.863 1.00 8.94 29 LYS B N 1
ATOM 752 C CA A LYS B 2 31 ? 2.446 35.553 -3.003 0.40 9.44 29 LYS B CA 1
ATOM 753 C CA B LYS B 2 31 ? 2.445 35.545 -2.993 0.60 9.33 29 LYS B CA 1
ATOM 754 C C . LYS B 2 31 ? 2.084 34.532 -4.075 1.00 9.43 29 LYS B C 1
ATOM 755 O O . LYS B 2 31 ? 1.210 33.691 -3.878 1.00 9.88 29 LYS B O 1
ATOM 766 N N . LYS B 2 32 ? 2.786 34.609 -5.211 1.00 9.64 30 LYS B N 1
ATOM 767 C CA . LYS B 2 32 ? 2.542 33.696 -6.313 1.00 11.19 30 LYS B CA 1
ATOM 768 C C . LYS B 2 32 ? 2.883 32.228 -5.990 1.00 10.59 30 LYS B C 1
ATOM 769 O O . LYS B 2 32 ? 2.198 31.320 -6.475 1.00 11.91 30 LYS B O 1
ATOM 775 N N . ARG B 2 33 ? 3.962 32.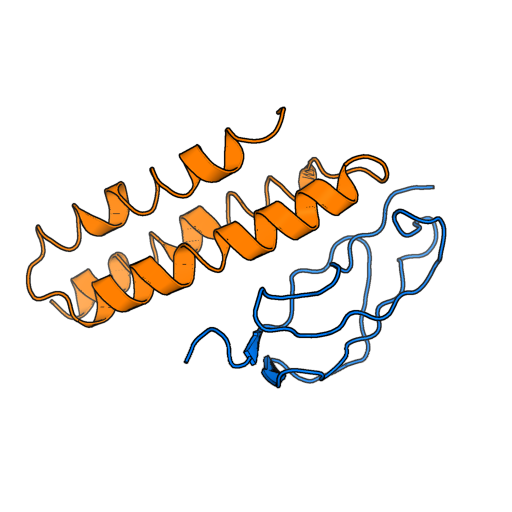016 -5.248 1.00 9.65 31 ARG B N 1
ATOM 776 C CA . ARG B 2 33 ? 4.439 30.671 -4.921 1.00 9.99 31 ARG B CA 1
ATOM 777 C C . ARG B 2 33 ? 3.772 30.103 -3.671 1.00 8.15 31 ARG B C 1
ATOM 778 O O . ARG B 2 33 ? 4.010 28.950 -3.319 1.00 8.14 31 ARG B O 1
ATOM 786 N N . HIS B 2 34 ? 2.954 30.889 -2.969 1.00 8.33 32 HIS B N 1
ATOM 787 C CA . HIS B 2 34 ? 2.498 30.511 -1.635 1.00 7.83 32 HIS B CA 1
ATOM 788 C C . HIS B 2 34 ? 1.813 29.139 -1.584 1.00 7.12 32 HIS B C 1
ATOM 789 O O . HIS B 2 34 ? 2.068 28.350 -0.679 1.00 7.31 32 HIS B O 1
ATOM 796 N N . THR B 2 35 ? 0.922 28.854 -2.538 1.00 7.94 33 THR B N 1
ATOM 797 C CA . THR B 2 35 ? 0.241 27.550 -2.475 1.00 8.66 33 THR B CA 1
ATOM 798 C C . THR B 2 35 ? 1.189 26.354 -2.699 1.00 7.78 33 THR B C 1
ATOM 799 O O . THR B 2 35 ? 0.955 25.270 -2.156 1.00 7.65 33 THR B O 1
ATOM 803 N N . ILE B 2 36 ? 2.253 26.555 -3.475 1.00 7.71 34 ILE B N 1
ATOM 804 C CA . ILE B 2 36 ? 3.347 25.567 -3.555 1.00 8.00 34 ILE B CA 1
ATOM 805 C C . ILE B 2 36 ? 3.982 25.357 -2.176 1.00 6.89 34 ILE B C 1
ATOM 806 O O . ILE B 2 36 ? 4.176 24.229 -1.707 1.00 7.46 34 ILE B O 1
ATOM 811 N N . THR B 2 37 ? 4.274 26.464 -1.496 1.00 6.91 35 THR B N 1
ATOM 812 C CA . THR B 2 37 ? 4.904 26.374 -0.188 1.00 7.23 35 THR B CA 1
ATOM 813 C C . THR B 2 37 ? 4.048 25.536 0.770 1.00 6.71 35 THR B C 1
ATOM 814 O O . THR B 2 37 ? 4.577 24.695 1.496 1.00 6.80 35 THR B O 1
ATOM 818 N N . VAL B 2 38 ? 2.733 25.798 0.775 1.00 6.59 36 VAL B N 1
ATOM 819 C CA . VAL B 2 38 ? 1.857 25.051 1.685 1.00 6.96 36 VAL B CA 1
ATOM 820 C C . VAL B 2 38 ? 1.912 23.544 1.369 1.00 6.86 36 VAL B C 1
ATOM 821 O O . VAL B 2 38 ? 2.097 22.701 2.263 1.00 7.06 36 VAL B O 1
ATOM 825 N N . ALA B 2 39 ? 1.730 23.194 0.092 1.00 7.15 37 ALA B N 1
ATOM 826 C CA . ALA B 2 39 ? 1.707 21.776 -0.291 1.00 7.58 37 ALA B CA 1
ATOM 827 C C . ALA B 2 39 ? 3.035 21.096 0.030 1.00 7.13 37 ALA B C 1
ATOM 828 O O . ALA B 2 39 ? 3.063 19.970 0.539 1.00 7.49 37 ALA B O 1
ATOM 830 N N . LEU B 2 40 ? 4.133 21.756 -0.298 1.00 7.22 38 LEU B N 1
ATOM 831 C CA . LEU B 2 40 ? 5.449 21.204 -0.094 1.00 7.00 38 LEU B CA 1
ATOM 832 C C . LEU B 2 40 ? 5.773 21.047 1.385 1.00 6.89 38 LEU B C 1
ATOM 833 O O . LEU B 2 40 ? 6.273 19.982 1.806 1.00 7.17 38 LEU B O 1
ATOM 838 N N . VAL B 2 41 ? 5.501 22.071 2.186 1.00 6.60 39 VAL B N 1
ATOM 839 C CA . VAL B 2 41 ? 5.769 21.980 3.607 1.00 6.94 39 VAL B CA 1
ATOM 840 C C . VAL B 2 41 ? 4.960 20.862 4.276 1.00 6.54 39 VAL B C 1
ATOM 841 O O . VAL B 2 41 ? 5.507 20.091 5.071 1.00 6.94 39 VAL B O 1
ATOM 845 N N . ASN B 2 42 ? 3.676 20.747 3.954 1.00 6.96 40 ASN B N 1
ATOM 846 C CA . ASN B 2 42 ? 2.912 19.631 4.496 1.00 7.51 40 ASN B CA 1
ATOM 847 C C . ASN B 2 42 ? 3.540 18.296 4.128 1.00 7.15 40 ASN B C 1
ATOM 848 O O . ASN B 2 42 ? 3.622 17.377 4.952 1.00 8.04 40 ASN B O 1
ATOM 853 N N . GLU B 2 43 ? 3.966 18.163 2.878 1.00 7.40 41 GLU B N 1
ATOM 854 C CA . GLU B 2 43 ? 4.592 16.911 2.425 1.00 8.11 41 GLU B CA 1
ATOM 855 C C . GLU B 2 43 ? 5.900 16.646 3.157 1.00 7.27 41 GLU B C 1
ATOM 856 O O . GLU B 2 43 ? 6.177 15.500 3.553 1.00 8.10 41 GLU B O 1
ATOM 862 N N . LEU B 2 44 ? 6.721 17.684 3.346 1.00 7.11 42 LEU B N 1
ATOM 863 C CA . LEU B 2 44 ? 7.979 17.501 4.053 1.00 7.01 42 LEU B CA 1
ATOM 864 C C . LEU B 2 44 ? 7.763 17.039 5.484 1.00 7.35 42 LEU B C 1
ATOM 865 O O . LEU B 2 44 ? 8.507 16.184 6.005 1.00 7.45 42 LEU B O 1
ATOM 870 N N . ASN B 2 45 ? 6.775 17.610 6.176 1.00 7.33 43 ASN B N 1
ATOM 871 C CA . ASN B 2 45 ? 6.474 17.166 7.525 1.00 7.74 43 ASN B CA 1
ATOM 872 C C . ASN B 2 45 ? 5.924 15.735 7.576 1.00 7.85 43 ASN B C 1
ATOM 873 O O . ASN B 2 45 ? 6.180 15.003 8.539 1.00 8.26 43 ASN B O 1
ATOM 878 N N . ASN B 2 46 ? 5.202 15.345 6.527 1.00 8.05 44 ASN B N 1
ATOM 879 C CA A ASN B 2 46 ? 4.738 13.962 6.386 0.47 8.76 44 ASN B CA 1
ATOM 880 C CA B ASN B 2 46 ? 4.737 13.969 6.413 0.53 8.64 44 ASN B CA 1
ATOM 881 C C . ASN B 2 46 ? 5.933 12.998 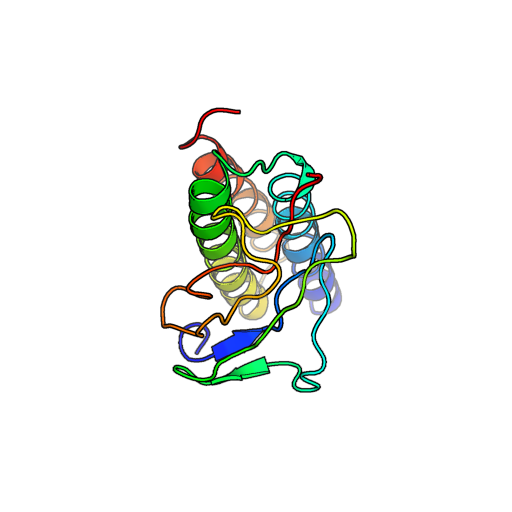6.254 1.00 8.05 44 ASN B C 1
ATOM 882 O O . ASN B 2 46 ? 5.990 11.955 6.926 1.00 8.48 44 ASN B O 1
ATOM 891 N N . ILE B 2 47 ? 6.890 13.346 5.411 1.00 8.04 45 ILE B N 1
ATOM 892 C CA . ILE B 2 47 ? 8.126 12.554 5.255 1.00 8.30 45 ILE B CA 1
ATOM 893 C C . ILE B 2 47 ? 8.872 12.471 6.577 1.00 8.16 45 ILE B C 1
ATOM 894 O O . ILE B 2 47 ? 9.311 11.397 6.988 1.00 8.82 45 ILE B O 1
ATOM 899 N N . LYS B 2 48 ? 8.983 13.608 7.254 1.00 8.04 46 LYS B N 1
ATOM 900 C CA . LYS B 2 48 ? 9.643 13.636 8.555 1.00 8.38 46 LYS B CA 1
ATOM 901 C C . LYS B 2 48 ? 9.013 12.604 9.494 1.00 8.07 46 LYS B C 1
ATOM 902 O O . LYS B 2 48 ? 9.704 11.805 10.150 1.00 8.59 46 LYS B O 1
ATOM 908 N N . ASN B 2 49 ? 7.684 12.641 9.599 1.00 7.94 47 ASN B N 1
ATOM 909 C CA . ASN B 2 49 ? 7.027 11.729 10.534 1.00 9.14 47 ASN B CA 1
ATOM 910 C C . ASN B 2 49 ? 7.282 10.280 10.148 1.00 8.92 47 ASN B C 1
ATOM 911 O O . ASN B 2 49 ? 7.480 9.403 11.029 1.00 10.00 47 ASN B O 1
ATOM 916 N N . GLU B 2 50 ? 7.236 9.971 8.849 1.00 9.01 48 GLU B N 1
ATOM 917 C CA . GLU B 2 50 ? 7.474 8.597 8.405 1.00 10.04 48 GLU B CA 1
ATOM 918 C C . GLU B 2 50 ? 8.838 8.101 8.874 1.00 9.85 48 GLU B C 1
ATOM 919 O O . GLU B 2 50 ? 8.956 6.993 9.408 1.00 10.78 48 GLU B O 1
ATOM 925 N N . TYR B 2 51 ? 9.884 8.904 8.648 1.00 9.19 49 TYR B N 1
ATOM 926 C CA . TYR B 2 51 ? 11.233 8.467 8.982 1.00 9.32 49 TYR B CA 1
ATOM 927 C C . TYR B 2 51 ? 11.545 8.518 10.468 1.00 9.35 49 TYR B C 1
ATOM 928 O O . TYR B 2 51 ? 12.279 7.660 10.963 1.00 9.56 49 TYR B O 1
ATOM 937 N N . LEU B 2 52 ? 10.965 9.471 11.190 1.00 9.30 50 LEU B N 1
ATOM 938 C CA . LEU B 2 52 ? 11.128 9.440 12.649 1.00 10.06 50 LEU B CA 1
ATOM 939 C C . LEU B 2 52 ? 10.489 8.182 13.235 1.00 10.28 50 LEU B C 1
ATOM 940 O O . LEU B 2 52 ? 11.034 7.582 14.179 1.00 11.27 50 LEU B O 1
ATOM 945 N N . ASN B 2 53 ? 9.336 7.773 12.708 1.00 10.37 51 ASN B N 1
ATOM 946 C CA . ASN B 2 53 ? 8.721 6.536 13.182 1.00 11.05 51 ASN B CA 1
ATOM 947 C C . ASN B 2 53 ? 9.564 5.295 12.899 1.00 11.10 51 ASN B C 1
ATOM 948 O O . ASN B 2 53 ? 9.690 4.408 13.747 1.00 12.65 51 ASN B O 1
ATOM 953 N N . LYS B 2 54 ? 10.182 5.245 11.727 1.00 11.25 52 LYS B N 1
ATOM 954 C CA . LYS B 2 54 ? 11.072 4.129 11.414 1.00 11.67 52 LYS B CA 1
ATOM 955 C C . LYS B 2 54 ? 12.285 4.138 12.331 1.00 11.46 52 LYS B C 1
ATOM 956 O O . LYS B 2 54 ? 12.750 3.079 12.782 1.00 12.41 52 LYS B O 1
ATOM 962 N N . ILE B 2 55 ? 12.813 5.332 12.605 1.00 10.03 53 ILE B N 1
ATOM 963 C CA . ILE B 2 55 ? 13.965 5.456 13.475 1.00 10.60 53 ILE B CA 1
ATOM 964 C C . ILE B 2 55 ? 13.670 4.969 14.904 1.00 11.89 53 ILE B C 1
ATOM 965 O O . ILE B 2 55 ? 14.478 4.252 15.519 1.00 12.42 53 ILE B O 1
ATOM 970 N N . VAL B 2 56 ? 12.509 5.341 15.440 1.00 13.48 54 VAL B N 1
ATOM 971 C CA . VAL B 2 56 ? 12.248 5.023 16.855 1.00 16.30 54 VAL B CA 1
ATOM 972 C C . VAL B 2 56 ? 12.232 3.514 17.096 1.00 14.64 54 VAL B C 1
ATOM 973 O O . VAL B 2 56 ? 12.601 3.056 18.172 1.00 15.67 54 VAL B O 1
ATOM 977 N N . GLU B 2 57 ? 11.860 2.741 16.079 1.00 14.12 55 GLU B N 1
ATOM 978 C CA . GLU B 2 57 ? 11.761 1.297 16.237 1.00 14.88 55 GLU B CA 1
ATOM 979 C C . GLU B 2 57 ? 12.987 0.569 15.666 1.00 15.72 55 GLU B C 1
ATOM 980 O O . GLU B 2 57 ? 13.019 -0.646 15.665 1.00 18.06 55 GLU B O 1
ATOM 986 N N . SER B 2 58 ? 13.994 1.304 15.190 1.00 15.60 56 SER B N 1
ATOM 987 C CA A SER B 2 58 ? 15.173 0.689 14.594 0.54 16.59 56 SER B CA 1
ATOM 988 C CA B SER B 2 58 ? 15.181 0.682 14.591 0.46 16.76 56 SER B CA 1
ATOM 989 C C . SER B 2 58 ? 16.026 -0.029 15.631 1.00 18.72 56 SER B C 1
ATOM 990 O O . SER B 2 58 ? 16.119 0.419 16.765 1.00 22.26 56 SER B O 1
ATOM 995 N N . THR B 2 59 ? 16.686 -1.112 15.210 1.00 20.35 57 THR B N 1
ATOM 996 C CA . THR B 2 59 ? 17.499 -1.931 16.110 1.00 21.97 57 THR B CA 1
ATOM 997 C C . THR B 2 59 ? 18.998 -1.932 15.818 1.00 20.30 57 THR B C 1
ATOM 998 O O . THR B 2 59 ? 19.756 -2.613 16.522 1.00 22.04 57 THR B O 1
ATOM 1002 N N . SER B 2 60 ? 19.446 -1.187 14.812 1.00 18.04 58 SER B N 1
ATOM 1003 C CA . SER B 2 60 ? 20.883 -1.136 14.585 1.00 16.56 58 SER B CA 1
ATOM 1004 C C . SER B 2 60 ? 21.347 0.220 14.119 1.00 14.58 58 SER B C 1
ATOM 1005 O O . SER B 2 60 ? 20.597 0.994 13.507 1.00 13.28 58 SER B O 1
ATOM 1008 N N . GLU B 2 61 ? 22.616 0.494 14.383 1.00 14.90 59 GLU B N 1
ATOM 1009 C CA . GLU B 2 61 ? 23.215 1.750 13.969 1.00 14.09 59 GLU B CA 1
ATOM 1010 C C . GLU B 2 61 ? 23.254 1.890 12.453 1.00 11.55 59 GLU B C 1
ATOM 1011 O O . GLU B 2 61 ? 23.050 2.986 11.912 1.00 11.65 59 GLU B O 1
ATOM 1017 N N . SER B 2 62 ? 23.561 0.790 11.760 1.00 11.40 60 SER B N 1
ATOM 1018 C CA . SER B 2 62 ? 23.591 0.886 10.298 1.00 11.25 60 SER B CA 1
ATOM 1019 C C . SER B 2 62 ? 22.217 1.187 9.725 1.00 9.70 60 SER B C 1
ATOM 1020 O O . SER B 2 62 ? 22.097 1.971 8.773 1.00 9.86 60 SER B O 1
ATOM 1023 N N . GLU B 2 63 ? 21.171 0.606 10.308 1.00 10.21 61 GLU B N 1
ATOM 1024 C CA A GLU B 2 63 ? 19.825 0.909 9.843 1.00 11.29 61 GLU B CA 1
ATOM 1025 C C . GLU B 2 63 ? 19.525 2.404 10.042 1.00 10.05 61 GLU B C 1
ATOM 1026 O O . GLU B 2 63 ? 18.901 3.046 9.204 1.00 10.33 61 GLU B O 1
ATOM 1034 N N . LEU B 2 64 ? 19.961 2.964 11.169 1.00 10.40 62 LEU B N 1
ATOM 1035 C CA . LEU B 2 64 ? 19.776 4.398 11.401 1.00 10.61 62 LEU B CA 1
ATOM 1036 C C . LEU B 2 64 ? 20.434 5.249 10.326 1.00 10.03 62 LEU B C 1
ATOM 1037 O O . LEU B 2 64 ? 19.857 6.248 9.862 1.00 10.56 62 LEU B O 1
ATOM 1042 N N . GLN B 2 65 ? 21.655 4.878 9.932 1.00 9.65 63 GLN B N 1
ATOM 1043 C CA A GLN B 2 65 ? 22.359 5.604 8.881 0.31 10.70 63 GLN B CA 1
ATOM 1044 C CA B GLN B 2 65 ? 22.342 5.622 8.897 0.69 10.31 63 GLN B CA 1
ATOM 1045 C C . GLN B 2 65 ? 21.585 5.531 7.571 1.00 10.00 63 GLN B C 1
ATOM 1046 O O . GLN B 2 65 ? 21.419 6.545 6.869 1.00 10.46 63 GLN B O 1
ATOM 1057 N N . ILE B 2 66 ? 21.116 4.323 7.225 1.00 8.96 64 ILE B N 1
ATOM 1058 C CA . ILE B 2 66 ? 20.319 4.151 6.007 1.00 9.26 64 ILE B CA 1
ATOM 1059 C C . ILE B 2 66 ? 19.068 5.044 6.055 1.00 9.23 64 ILE B C 1
ATOM 1060 O O . ILE B 2 66 ? 18.747 5.736 5.069 1.00 9.99 64 ILE B O 1
ATOM 1065 N N . LEU B 2 67 ? 18.354 5.037 7.175 1.00 9.15 65 LEU B N 1
ATOM 1066 C CA . LEU B 2 67 ? 17.137 5.833 7.320 1.00 10.07 65 LEU B CA 1
ATOM 1067 C C . LEU B 2 67 ? 17.384 7.333 7.233 1.00 10.00 65 LEU B C 1
ATOM 1068 O O . LEU B 2 67 ? 16.595 8.052 6.604 1.00 10.24 65 LEU B O 1
ATOM 1073 N N . MET B 2 68 ? 18.478 7.812 7.821 1.00 10.29 66 MET B N 1
ATOM 1074 C CA . MET B 2 68 ? 18.811 9.231 7.669 1.00 10.70 66 MET B CA 1
ATOM 1075 C C . MET B 2 68 ? 19.004 9.609 6.203 1.00 10.00 66 MET B C 1
ATOM 1076 O O . MET B 2 68 ? 18.544 10.658 5.725 1.00 11.01 66 MET B O 1
ATOM 1081 N N . MET B 2 69 ? 19.704 8.739 5.476 1.00 10.53 67 MET B N 1
ATOM 1082 C CA . MET B 2 69 ? 20.011 8.965 4.062 1.00 10.42 67 MET B CA 1
ATOM 1083 C C . MET B 2 69 ? 18.729 8.917 3.224 1.00 10.63 67 MET B C 1
ATOM 1084 O O . MET B 2 69 ? 18.526 9.746 2.330 1.00 11.00 67 MET B O 1
ATOM 1089 N N . GLU B 2 70 ? 17.862 7.954 3.537 1.00 10.15 68 GLU B N 1
ATOM 1090 C CA . GLU B 2 70 ? 16.615 7.802 2.797 1.00 10.53 68 GLU B CA 1
ATOM 1091 C C . GLU B 2 70 ? 15.683 8.991 3.024 1.00 9.95 68 GLU B 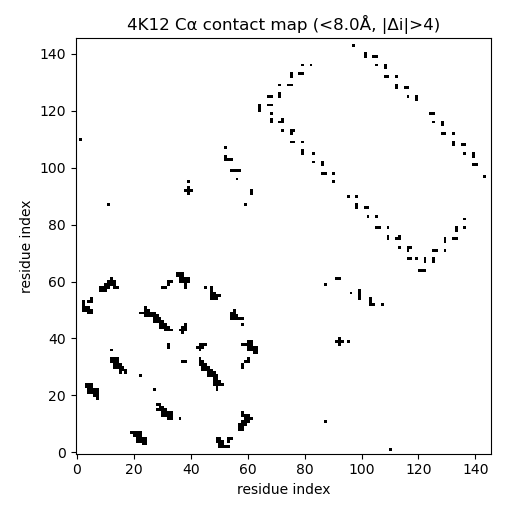C 1
ATOM 1092 O O . GLU B 2 70 ? 15.045 9.482 2.080 1.00 10.30 68 GLU B O 1
ATOM 1098 N N . SER B 2 71 ? 15.602 9.467 4.268 1.00 9.34 69 SER B N 1
ATOM 1099 C CA A SER B 2 71 ? 14.777 10.639 4.570 0.85 9.58 69 SER B CA 1
ATOM 1100 C CA B SER B 2 71 ? 14.786 10.639 4.565 0.15 9.70 69 SER B CA 1
ATOM 1101 C C . SER B 2 71 ? 15.264 11.848 3.755 1.00 9.18 69 SER B C 1
ATOM 1102 O O . SER B 2 71 ? 14.466 12.580 3.144 1.00 9.16 69 SER B O 1
ATOM 1107 N N . ARG B 2 72 ? 16.578 12.083 3.740 1.00 9.58 70 ARG B N 1
ATOM 1108 C CA A ARG B 2 72 ? 17.116 13.220 3.008 0.37 10.62 70 ARG B CA 1
ATOM 1109 C CA B ARG B 2 72 ? 17.124 13.218 3.008 0.63 9.99 70 ARG B CA 1
ATOM 1110 C C . ARG B 2 72 ? 16.779 13.124 1.523 1.00 9.66 70 ARG B C 1
ATOM 1111 O O . ARG B 2 72 ? 16.394 14.117 0.885 1.00 9.78 70 ARG B O 1
ATOM 1126 N N . SER B 2 73 ? 16.936 11.924 0.967 1.00 9.89 71 SER B N 1
ATOM 1127 C CA A SER B 2 73 ? 16.608 11.716 -0.437 0.77 10.75 71 SER B CA 1
ATOM 1128 C CA B SER B 2 73 ? 16.593 11.690 -0.438 0.23 11.01 71 SER B CA 1
ATOM 1129 C C . SER B 2 73 ? 15.122 11.967 -0.735 1.00 9.63 71 SER B C 1
ATOM 1130 O O . SER B 2 73 ? 14.789 12.587 -1.747 1.00 10.31 71 SER B O 1
ATOM 1135 N N . LYS B 2 74 ? 14.235 11.485 0.139 1.00 8.81 72 LYS B N 1
ATOM 1136 C CA A LYS B 2 74 ? 12.801 11.695 -0.062 0.41 9.09 72 LYS B CA 1
ATOM 1137 C CA B LYS B 2 74 ? 12.803 11.694 -0.072 0.59 8.99 72 LYS B CA 1
ATOM 1138 C C . LYS B 2 74 ? 12.439 13.187 0.018 1.00 8.13 72 LYS B C 1
ATOM 1139 O O . LYS B 2 74 ? 11.604 13.679 -0.757 1.00 8.15 72 LYS B O 1
ATOM 1150 N N . VAL B 2 75 ? 13.065 13.905 0.953 1.00 8.03 73 VAL B N 1
ATOM 1151 C CA . VAL B 2 75 ? 12.867 15.354 1.068 1.00 8.08 73 VAL B CA 1
ATOM 1152 C C . VAL B 2 75 ? 13.327 16.045 -0.213 1.00 8.08 73 VAL B C 1
ATOM 1153 O O . VAL B 2 75 ? 12.599 16.867 -0.795 1.00 8.26 73 VAL B O 1
ATOM 1157 N N . ASP B 2 76 ? 14.529 15.689 -0.691 1.00 8.06 74 ASP B N 1
ATOM 1158 C CA . ASP B 2 76 ? 15.052 16.319 -1.885 1.00 8.56 74 ASP B CA 1
ATOM 1159 C C . ASP B 2 76 ? 14.201 15.989 -3.121 1.00 8.15 74 ASP B C 1
ATOM 1160 O O . ASP B 2 76 ? 13.979 16.857 -3.973 1.00 8.36 74 ASP B O 1
ATOM 1165 N N . GLU B 2 77 ? 13.686 14.768 -3.187 1.00 8.33 75 GLU B N 1
ATOM 1166 C CA . GLU B 2 77 ? 12.808 14.391 -4.265 1.00 8.60 75 GLU B CA 1
ATOM 1167 C C . GLU B 2 77 ? 11.524 15.231 -4.245 1.00 8.53 75 GLU B C 1
ATOM 1168 O O . GLU B 2 77 ? 11.028 15.679 -5.284 1.00 8.86 75 GLU B O 1
ATOM 1174 N N . ALA B 2 78 ? 10.935 15.412 -3.061 1.00 8.24 76 ALA B N 1
ATOM 1175 C CA . ALA B 2 78 ? 9.731 16.240 -2.946 1.00 8.22 76 ALA B CA 1
ATOM 1176 C C . ALA B 2 78 ? 9.976 17.671 -3.447 1.00 8.26 76 ALA B C 1
ATOM 1177 O O . ALA B 2 78 ? 9.168 18.225 -4.204 1.00 8.38 76 ALA B O 1
ATOM 1179 N N . VAL B 2 79 ? 11.106 18.245 -3.050 1.00 8.04 77 VAL B N 1
ATOM 1180 C CA . VAL B 2 79 ? 11.430 19.606 -3.468 1.00 8.58 77 VAL B CA 1
ATOM 1181 C C . VAL B 2 79 ? 11.548 19.652 -5.004 1.00 8.38 77 VAL B C 1
ATOM 1182 O O . VAL B 2 79 ? 11.137 20.629 -5.637 1.00 9.34 77 VAL B O 1
ATOM 1186 N N . SER B 2 80 ? 12.137 18.608 -5.595 1.00 8.76 78 SER B N 1
ATOM 1187 C CA . SER B 2 80 ? 12.410 18.564 -7.033 1.00 9.75 78 SER B CA 1
ATOM 1188 C C . SER B 2 80 ? 11.154 18.588 -7.888 1.00 10.28 78 SER B C 1
ATOM 1189 O O . SER B 2 80 ? 11.242 18.862 -9.090 1.00 12.51 78 SER B O 1
ATOM 1192 N N . LYS B 2 81 ? 10.005 18.323 -7.290 1.00 10.16 79 LYS B N 1
ATOM 1193 C CA A LYS B 2 81 ? 8.758 18.316 -8.038 0.42 11.95 79 LYS B CA 1
ATOM 1194 C CA B LYS B 2 81 ? 8.755 18.315 -8.036 0.58 11.90 79 LYS B CA 1
ATOM 1195 C C . LYS B 2 81 ? 8.287 19.731 -8.379 1.00 11.69 79 LYS B C 1
ATOM 1196 O O . LYS B 2 81 ? 7.367 19.897 -9.187 1.00 14.22 79 LYS B O 1
ATOM 1207 N N . PHE B 2 82 ? 8.891 20.743 -7.744 1.00 11.40 80 PHE B N 1
ATOM 1208 C CA . PHE B 2 82 ? 8.555 22.139 -8.012 1.00 12.51 80 PHE B CA 1
ATOM 1209 C C . PHE B 2 82 ? 9.779 22.887 -8.521 1.00 14.41 80 PHE B C 1
ATOM 1210 O O . PHE B 2 82 ? 10.927 22.527 -8.245 1.00 13.96 80 PHE B O 1
ATOM 1218 N N . GLU B 2 83 ? 9.527 23.944 -9.280 1.00 17.39 81 GLU B N 1
ATOM 1219 C CA . GLU B 2 83 ? 10.620 24.784 -9.760 1.00 19.55 81 GLU B CA 1
ATOM 1220 C C . GLU B 2 83 ? 11.381 25.350 -8.568 1.00 18.48 81 GLU B C 1
ATOM 1221 O O . GLU B 2 83 ? 10.823 25.487 -7.472 1.00 19.03 81 GLU B O 1
ATOM 1223 N N . LYS B 2 84 ? 12.651 25.686 -8.780 1.00 19.72 82 LYS B N 1
ATOM 1224 C CA . LYS B 2 84 ? 13.455 26.288 -7.721 1.00 21.57 82 LYS B CA 1
ATOM 1225 C C . LYS B 2 84 ? 13.029 27.715 -7.436 1.00 23.85 82 LYS B C 1
ATOM 1226 O O . LYS B 2 84 ? 12.341 28.345 -8.254 1.00 25.68 82 LYS B O 1
#

Nearest PDB structures (foldseek):
  4k12-assembly1_A  TM=1.016E+00  e=9.790E-14  Homo sapiens
  8cmt-assembly1_D  TM=8.798E-01  e=3.096E-06  Homo sapiens
  8cmu-assembly1_D  TM=9.348E-01  e=1.293E-05  Homo sapiens
  2v8e-assembly1_A  TM=8.749E-01  e=2.082E-05  Homo sapiens
  3gaw-assembly1_A  TM=6.652E-01  e=8.028E-06  Homo sapiens

GO terms:
  GO:0005515 protein binding (F, IPI)
  GO:1903659 regulation of complement-dependent cytotoxicity (P, IDA)
  GO:0030449 regulation of complement activation (P, IDA)
  GO:0005576 extracellular region (C, TAS)
  GO:0006956 complement activation (P, TAS)
  GO:0022010 central nervous system myelination (P, IDA)
  GO:0006954 inflammatory response (P, IDA)
  GO:0006957 complement activation, alternative pathway (P, IDA)
  GO:0006956 complement activation (P, IDA)
  GO:0042802 identical protein binding (F, IPI)
  GO:0008201 heparin binding (F, IDA)
  GO:0043395 heparan sulfate proteoglycan binding (F, IDA)
  GO:0030451 regulation of complement activation, alternative pathway (P, IDA)
  GO:0006508 proteolysis (P, IDA)
  GO:0106139 symbiont cell surface (C, IDA)
  GO:0070062 extracellular exosome (C, HDA)
  GO:0072562 blood microparticle (C, HDA)

Organism: Homo sapiens (NCBI:txid9606)

Foldseek 3Di:
DVLFKAAQDDAAQKDFPDDDGMGGFFDKTKIAGHPQWADPVRHRMDMWGQGSVYIPDHRYTGGD/DVVLLVVLLVLLVVLLVVVLVVLVVPDDPVCVVVSVVLNVVSVVLSVVLNVVSVPDDDNVVSVVSSVVSNVVNVVSVVVDDD

InterPro domains:
  IPR000436 Sushi/SCR/CCP domain [PF00084] (32-76)
  IPR000436 Sushi/SCR/CCP domain [PF00084] (85-141)
  IPR000436 Sushi/SCR/CCP domain [PF00084] (146-205)
  IPR000436 Sushi/SCR/CCP domain [PF00084] (210-262)
  IPR000436 Sushi/SCR/CCP domain [PF00084] (267-320)
  IPR000436 Sushi/SCR/CCP domain [PF00084] (325-385)
  IPR000436 Sushi/SCR/CCP domain [PF00084] (392-442)
  IPR000436 Sushi/SCR/CCP domain [PF00084] (454-505)
  IPR000436 Sushi/SCR/CCP domain [PF00084] (509-564)
  IPR000436 Sushi/SCR/CCP domain [PF00084] (569-621)
  IPR000436 Sushi/SCR/CCP domain [PF00084] (630-684)
  IPR000436 Sushi/SCR/CCP domain [PF00084] (691-744)
  IPR000436 Sushi/SCR/CCP domain [PF00084] (811-864)
  IPR000436 Sushi/SCR/CCP domain [PF00084] (870-926)
  IPR000436 Sushi/SCR/CCP domain [PF00084] (931-984)
  IPR000436 Sushi/SCR/CCP domain [PF00084] (991-1043)
  IPR000436 Sushi/SCR/CCP domain [PF00084] (1048-1102)
  IPR000436 Sushi/SCR/CCP domain [PF00084] (1109-1163)
  IPR000436 Sushi/SCR/CCP domain [PF00084] (1182-1228)
  IPR000436 Sushi/SCR/CCP domain [PS50923] (19-82)

Solvent-accessible surface area: 8737 Å² total; per-residue (Å²): 79,54,59,130,39,8,96,63,17,90,53,64,60,21,129,38,158,47,135,145,98,150,4,136,69,121,58,68,1,90,10,67,11,117,131,53,58,37,3,39,116,45,44,85,73,22,70,0,59,0,22,153,95,18,12,67,39,3,0,1,1,20,129,105,87,102,72,58,60,96,89,1,32,139,62,3,53,86,36,1,127,100,16,12,36,88,6,5,76,85,12,66,76,200,34,2,95,51,1,14,53,3,6,16,71,0,50,64,18,32,48,67,4,25,86,87,1,82,139,2,116,41,92,75,63,4,99,92,13,35,133,74,3,136,66,86,0,60,89,3,50,82,135,69,82,121

Sequence (146 aa):
GSHMSCDIPVFMNARTKNDFTWFKLNDTLLDYECHDGYESNTGSSTTGSSIVVCGYNGWSDLPICYERMDSERDKARRKEEVEEYVKKKIVGESSYAKSTKKKRHTITVALVNELNNNIKNEYLNKIVESSTSESELQQILMMESSRRSSKKVDEAVSKKFEK

Radius of gyration: 16.43 Å; Cα contacts (8 Å, |Δi|>4): 248; chains: 2; bounding box: 34×48×32 Å

CATH classification: 2.10.70.10

Secondary structure (DSSP, 8-state):
-GGGEEEPPPPBSEE-----SEEETT-EEEEEEPTTEE-TTS-SEEEEEEETTEESS--B-EE-/-HHHHHHHHHHHHHHHHHHHHHHHHH--TTTHHHHHHHHHHHHHHHHHHHHHHHT---HHHHHHHHHHHHHHHHHHHHTS--

B-factor: mean 14.71, std 7.93, range [6.5, 43.73]